Protein AF-A0A1U7W117-F1 (afdb_monomer)

Radius of gyration: 23.11 Å; Cα contacts (8 Å, |Δi|>4): 72; chains: 1; bounding box: 34×40×91 Å

Solvent-accessible surface area (backbone atoms only — not comparable to full-atom values): 7784 Å² total; per-residue (Å²): 136,85,86,49,73,71,79,73,37,90,51,78,85,69,81,79,68,88,88,73,76,86,77,91,56,81,60,41,51,71,71,77,66,52,65,59,52,51,52,53,52,48,60,66,39,52,81,78,37,92,43,44,68,54,52,54,66,48,47,60,77,33,33,28,69,62,36,31,54,52,59,73,72,49,75,58,87,74,43,86,42,45,65,49,46,52,49,52,52,34,55,57,46,50,52,48,50,56,51,52,50,49,55,52,51,55,63,59,65,76,69,68,79,83,80,79,84,76,78,88,83,80,135

Foldseek 3Di:
DDQDPVNVQLQVPDDADPPDDDDDAQAAALDDQLVVSLVVLCVVCVVRDVAFSVSLRCVLVNYDHPLNVVSVPDPSVQDPGNVRVSVVSNCVRVVVVVVVVVVVVVVVVVPDDPDDDDDDDDD

Secondary structure (DSSP, 8-state):
-PPPHHHH-S-TT--PPTTPPPP-PPPB-S-S-HHHHHHHHHHHHHTT--SHHHHHHHGGGGB-HHHHHHHHTS-GGG--SHHHHHHHHHHHHHHHHHHHHHHHHHHHHTT------PPP---

Structure (mmCIF, N/CA/C/O backbone):
data_AF-A0A1U7W117-F1
#
_entry.id   AF-A0A1U7W117-F1
#
loop_
_atom_site.group_PDB
_atom_site.id
_atom_site.type_symbol
_atom_site.label_atom_id
_atom_site.label_alt_id
_atom_site.label_comp_id
_atom_site.label_asym_id
_atom_site.label_entity_id
_atom_site.label_seq_id
_atom_site.pdbx_PDB_ins_code
_atom_site.Cartn_x
_atom_site.Cartn_y
_atom_site.Cartn_z
_atom_site.occupancy
_atom_site.B_iso_or_equiv
_atom_site.auth_seq_id
_atom_site.auth_comp_id
_atom_site.auth_asym_id
_atom_site.auth_atom_id
_atom_site.pdbx_PDB_model_num
ATOM 1 N N . MET A 1 1 ? 7.096 25.780 11.841 1.00 64.25 1 MET A N 1
ATOM 2 C CA . MET A 1 1 ? 5.862 25.024 11.539 1.00 64.25 1 MET A CA 1
ATOM 3 C C . MET A 1 1 ? 5.990 23.685 12.240 1.00 64.25 1 MET A C 1
ATOM 5 O O . MET A 1 1 ? 7.046 23.080 12.118 1.00 64.25 1 MET A O 1
ATOM 9 N N . SER A 1 2 ? 5.007 23.290 13.047 1.00 78.75 2 SER A N 1
ATOM 10 C CA . SER A 1 2 ? 4.997 21.965 13.677 1.00 78.75 2 SER A CA 1
ATOM 11 C C . SER A 1 2 ? 4.261 21.015 12.745 1.00 78.75 2 SER A C 1
ATOM 13 O O . SER A 1 2 ? 3.175 21.362 12.287 1.00 78.75 2 SER A O 1
ATOM 15 N N . VAL A 1 3 ? 4.855 19.866 12.445 1.00 73.31 3 VAL A N 1
ATOM 16 C CA . VAL A 1 3 ? 4.182 18.795 11.708 1.00 73.31 3 VAL A CA 1
ATOM 17 C C . VAL A 1 3 ? 3.405 17.966 12.730 1.00 73.31 3 VAL A C 1
ATOM 19 O O . VAL A 1 3 ? 3.984 17.501 13.713 1.00 73.31 3 VAL A O 1
ATOM 22 N N . SER A 1 4 ? 2.092 17.827 12.556 1.00 81.50 4 SER A N 1
ATOM 23 C CA . SER A 1 4 ? 1.227 17.096 13.484 1.00 81.50 4 SER A CA 1
ATOM 24 C C . SER A 1 4 ? 1.102 15.617 13.115 1.00 81.50 4 SER A C 1
ATOM 26 O O . SER A 1 4 ? 1.350 15.211 11.983 1.00 81.50 4 SER A O 1
ATOM 28 N N . TYR A 1 5 ? 0.641 14.793 14.062 1.00 71.44 5 TYR A N 1
ATOM 29 C CA . TYR A 1 5 ? 0.317 13.385 13.796 1.00 71.44 5 TYR A CA 1
ATOM 30 C C . TYR A 1 5 ? -0.664 13.216 12.622 1.00 71.44 5 TYR A C 1
ATOM 32 O O . TY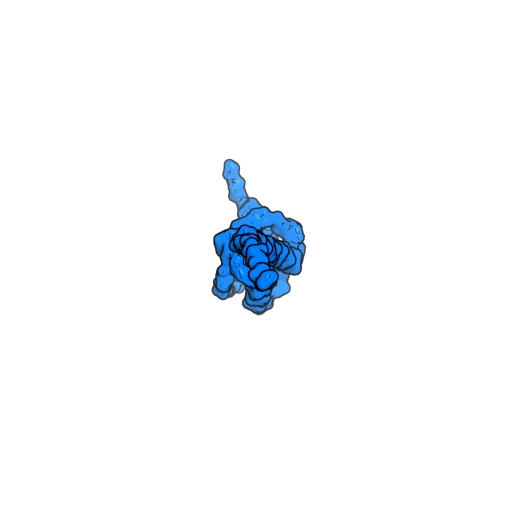R A 1 5 ? -0.529 12.279 11.840 1.00 71.44 5 TYR A O 1
ATOM 40 N N . ARG A 1 6 ? -1.627 14.136 12.472 1.00 71.94 6 ARG A N 1
ATOM 41 C CA . ARG A 1 6 ? -2.606 14.099 11.374 1.00 71.94 6 ARG A CA 1
ATOM 42 C C . ARG A 1 6 ? -1.983 14.432 10.020 1.00 71.94 6 ARG A C 1
ATOM 44 O O . ARG A 1 6 ? -2.502 13.969 9.017 1.00 71.94 6 ARG A O 1
ATOM 51 N N . ASP A 1 7 ? -0.879 15.176 10.008 1.00 76.12 7 ASP A N 1
ATOM 52 C CA . ASP A 1 7 ? -0.152 15.514 8.780 1.00 76.12 7 ASP A CA 1
ATOM 53 C C . ASP A 1 7 ? 0.752 14.358 8.315 1.00 76.12 7 ASP A C 1
ATOM 55 O O . ASP A 1 7 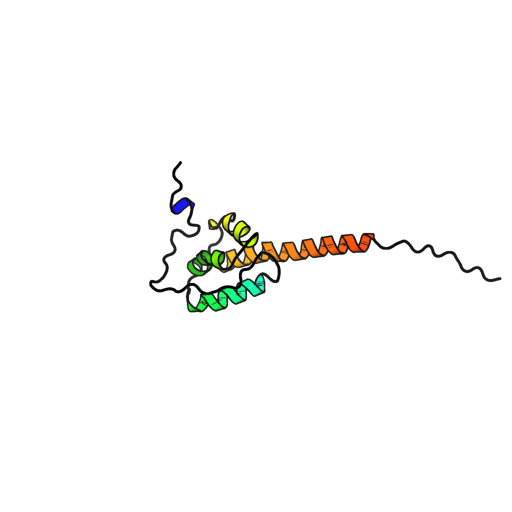? 1.119 14.292 7.147 1.00 76.12 7 ASP A O 1
ATOM 59 N N . LEU A 1 8 ? 1.114 13.443 9.225 1.00 78.38 8 LEU A N 1
ATOM 60 C CA . LEU A 1 8 ? 1.975 12.286 8.945 1.00 78.38 8 LEU A CA 1
ATOM 61 C C . LEU A 1 8 ? 1.195 10.987 8.718 1.00 78.38 8 LEU A C 1
ATOM 63 O O . LEU A 1 8 ? 1.686 10.075 8.054 1.00 78.38 8 LEU A O 1
ATOM 67 N N . CYS A 1 9 ? 0.011 10.855 9.316 1.00 77.94 9 CYS A N 1
ATOM 68 C CA . CYS A 1 9 ? -0.768 9.629 9.251 1.00 77.94 9 CYS A CA 1
ATOM 69 C C . CYS A 1 9 ? -1.729 9.656 8.062 1.00 77.94 9 CYS A C 1
ATOM 71 O O . CYS A 1 9 ? -2.683 10.427 8.053 1.00 77.94 9 CYS A O 1
ATOM 73 N N . LEU A 1 10 ? -1.523 8.746 7.106 1.00 80.75 10 LEU A N 1
ATOM 74 C CA . LEU A 1 10 ? -2.429 8.558 5.967 1.00 80.75 10 LEU A CA 1
ATOM 75 C C . LEU A 1 10 ? -3.815 8.040 6.398 1.00 80.75 10 LEU A C 1
ATOM 77 O O . LEU A 1 10 ? -4.808 8.287 5.724 1.00 80.75 10 LEU A O 1
ATOM 81 N N . PHE A 1 11 ? -3.900 7.358 7.545 1.00 81.69 11 PHE A N 1
ATOM 82 C CA . PHE A 1 11 ? -5.136 6.748 8.045 1.00 81.69 11 PHE A CA 1
ATOM 83 C C . PHE A 1 11 ? -5.340 7.024 9.546 1.00 81.69 11 PHE A C 1
ATOM 85 O O . PHE A 1 11 ? -5.286 6.108 10.368 1.00 81.69 11 PHE A O 1
ATOM 92 N N . PRO A 1 12 ? -5.595 8.285 9.943 1.00 75.06 12 PRO A N 1
ATOM 93 C CA . PRO A 1 12 ? -5.590 8.702 11.349 1.00 75.06 12 PRO A CA 1
ATOM 94 C C . PRO A 1 12 ? -6.759 8.143 12.182 1.00 75.06 12 PRO A C 1
ATOM 96 O O . PRO A 1 12 ? -6.772 8.316 13.399 1.00 75.06 12 PRO A O 1
ATOM 99 N N . GLY A 1 13 ? -7.751 7.506 11.548 1.00 78.38 13 GLY A N 1
ATOM 100 C CA . GLY A 1 13 ? -8.891 6.858 12.213 1.00 78.38 13 GLY A CA 1
ATOM 101 C C . GLY A 1 13 ? -8.695 5.369 12.514 1.00 78.38 13 GLY A C 1
ATOM 102 O O . GLY A 1 13 ? -9.527 4.770 13.194 1.00 78.38 13 GLY A O 1
ATOM 103 N N . VAL A 1 14 ? -7.611 4.760 12.028 1.00 80.00 14 VAL A N 1
ATOM 104 C CA . VAL A 1 14 ? -7.417 3.310 12.095 1.00 80.00 14 VAL A CA 1
ATOM 105 C C . VAL A 1 14 ? -6.789 2.906 13.426 1.00 80.00 14 VAL A C 1
ATOM 107 O O . VAL A 1 14 ? -5.685 3.322 13.768 1.00 80.00 14 VAL A O 1
ATOM 110 N N . GLN A 1 15 ? -7.491 2.054 14.179 1.00 77.25 15 GLN A N 1
ATOM 111 C CA . GLN A 1 15 ? -6.994 1.468 15.425 1.00 77.25 15 GLN A CA 1
ATOM 112 C C . GLN A 1 15 ? -6.595 0.008 15.216 1.00 77.25 15 GLN A C 1
ATOM 114 O O . GLN A 1 15 ? -7.383 -0.804 14.724 1.00 77.25 15 GLN A O 1
ATOM 119 N N . PHE A 1 16 ? -5.374 -0.336 15.624 1.00 70.06 16 PHE A N 1
ATOM 120 C CA . PHE A 1 16 ? -4.858 -1.698 15.524 1.00 70.06 16 PHE A CA 1
ATOM 121 C C . PHE A 1 16 ? -5.199 -2.524 16.773 1.00 70.06 16 PHE A C 1
ATOM 123 O O . PHE A 1 16 ? -5.090 -2.008 17.888 1.00 70.06 16 PHE A O 1
ATOM 130 N N . PRO A 1 17 ? -5.565 -3.812 16.624 1.00 71.38 17 PRO A N 1
ATOM 131 C CA . PRO A 1 17 ? -5.729 -4.710 17.763 1.00 71.38 17 PRO A CA 1
ATOM 132 C C . PRO A 1 17 ? -4.436 -4.843 18.580 1.00 71.38 17 PRO A C 1
ATOM 134 O O . PRO A 1 17 ? -3.339 -4.936 18.024 1.00 71.38 17 PRO A O 1
ATOM 137 N N . ALA A 1 18 ? -4.565 -4.902 19.906 1.00 72.75 18 ALA A N 1
ATOM 138 C CA . ALA A 1 18 ? -3.430 -5.130 20.796 1.00 72.75 18 ALA A CA 1
ATOM 139 C C . ALA A 1 18 ? -2.807 -6.519 20.551 1.00 72.75 18 ALA A C 1
ATOM 141 O O . ALA A 1 18 ? -3.519 -7.514 20.435 1.00 72.75 18 ALA A O 1
ATOM 142 N N . GLY A 1 19 ? -1.473 -6.589 20.483 1.00 68.94 19 GLY A N 1
ATOM 143 C CA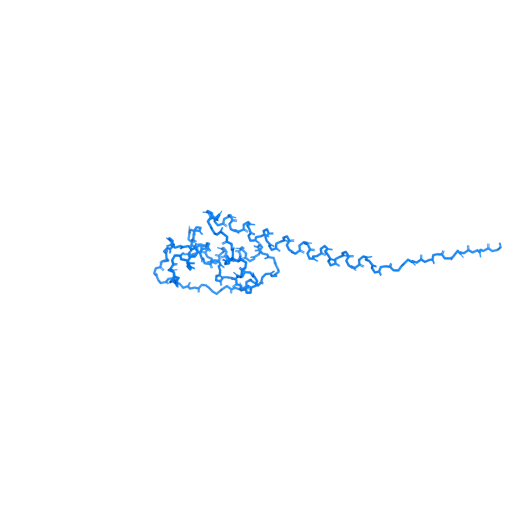 . GLY A 1 19 ? -0.740 -7.845 20.264 1.00 68.94 19 GLY A CA 1
ATOM 144 C C . GLY A 1 19 ? -0.620 -8.289 18.801 1.00 68.94 19 GLY A C 1
ATOM 145 O O . GLY A 1 19 ? -0.103 -9.375 18.540 1.00 68.94 19 GLY A O 1
ATOM 146 N N . PHE A 1 20 ? -1.054 -7.459 17.847 1.00 66.56 20 PHE A N 1
ATOM 147 C CA . PHE A 1 20 ? -0.850 -7.706 16.421 1.00 66.56 20 PHE A CA 1
ATOM 148 C C . PHE A 1 20 ? 0.650 -7.815 16.098 1.00 66.56 20 PHE A C 1
ATOM 150 O O . PHE A 1 20 ? 1.420 -6.898 16.387 1.00 66.56 20 PHE A O 1
ATOM 157 N N . LYS A 1 21 ? 1.066 -8.910 15.452 1.00 67.12 21 LYS A N 1
ATOM 158 C CA . LYS A 1 21 ? 2.430 -9.077 14.930 1.00 67.12 21 LYS A CA 1
ATOM 159 C C . LYS A 1 21 ? 2.474 -8.725 13.452 1.00 67.12 21 LYS A C 1
ATOM 161 O O . LYS A 1 21 ? 1.654 -9.211 12.685 1.00 67.12 21 LYS A O 1
ATOM 166 N N . MET A 1 22 ? 3.443 -7.900 13.071 1.00 64.19 22 MET A N 1
ATOM 167 C CA . MET A 1 22 ? 3.699 -7.557 11.674 1.00 64.19 22 MET A CA 1
ATOM 168 C C . MET A 1 22 ? 4.070 -8.818 10.881 1.00 64.19 22 MET A C 1
ATOM 170 O O . MET A 1 22 ? 4.953 -9.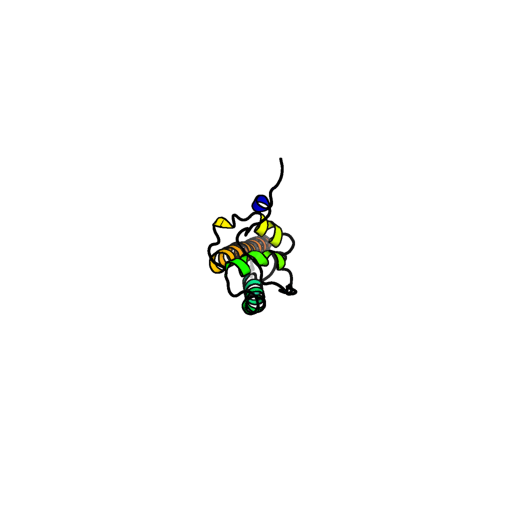576 11.295 1.00 64.19 22 MET A O 1
ATOM 174 N N . SER A 1 23 ? 3.383 -9.045 9.764 1.00 65.69 23 SER A N 1
ATOM 175 C CA . SER A 1 23 ? 3.722 -10.106 8.815 1.00 65.69 23 SER A CA 1
ATOM 176 C C . SER A 1 23 ? 4.983 -9.708 8.044 1.00 65.69 23 SER A C 1
ATOM 178 O O . SER A 1 23 ? 5.185 -8.532 7.749 1.00 65.69 23 SER A O 1
ATOM 180 N N . LYS A 1 24 ? 5.850 -10.670 7.712 1.00 69.56 24 LYS A N 1
ATOM 181 C 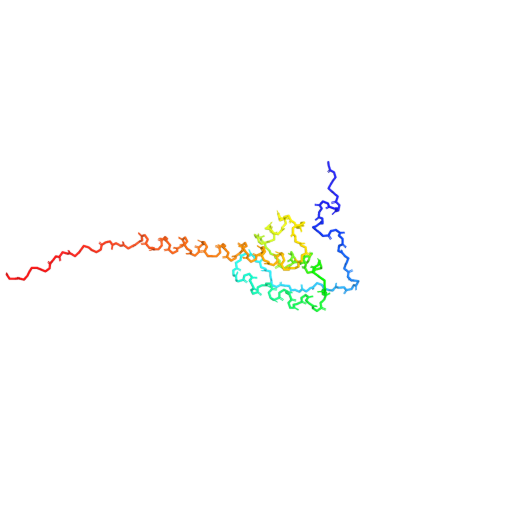CA . LYS A 1 24 ? 6.951 -10.413 6.774 1.00 69.56 24 LYS A CA 1
ATOM 182 C C . LYS A 1 24 ? 6.384 -10.463 5.361 1.00 69.56 24 LYS A C 1
ATOM 184 O O . LYS A 1 24 ? 5.963 -11.528 4.926 1.00 69.56 24 LYS A O 1
ATOM 189 N N . PHE A 1 25 ? 6.373 -9.326 4.678 1.00 70.31 25 PHE A N 1
ATOM 190 C CA . PHE A 1 25 ? 6.020 -9.250 3.265 1.00 70.31 25 PHE A CA 1
ATOM 191 C C . PHE A 1 25 ? 7.279 -9.317 2.409 1.00 70.31 25 PHE A C 1
ATOM 193 O O . PHE A 1 25 ? 8.304 -8.731 2.770 1.00 70.31 25 PHE A O 1
ATOM 200 N N . ASP A 1 26 ? 7.181 -9.966 1.252 1.00 81.62 26 ASP A N 1
ATOM 201 C CA . ASP A 1 26 ? 8.095 -9.658 0.159 1.00 81.62 26 ASP A CA 1
ATOM 202 C C . ASP A 1 26 ? 7.797 -8.229 -0.296 1.00 81.62 26 ASP A C 1
ATOM 204 O O . ASP A 1 26 ? 6.652 -7.879 -0.584 1.00 81.62 26 ASP A O 1
ATOM 208 N N . LEU A 1 27 ? 8.818 -7.374 -0.281 1.00 91.69 27 LEU A N 1
ATOM 209 C CA . LEU A 1 27 ? 8.635 -5.960 -0.577 1.00 91.69 27 LEU A CA 1
ATOM 210 C C . LEU A 1 27 ? 8.514 -5.754 -2.084 1.00 91.69 27 LEU A C 1
ATOM 212 O O . LEU A 1 27 ? 9.434 -6.068 -2.842 1.00 91.69 27 LEU A O 1
ATOM 216 N N . TYR A 1 28 ? 7.411 -5.155 -2.520 1.00 93.56 28 TYR A N 1
ATOM 217 C CA . TYR A 1 28 ? 7.249 -4.762 -3.911 1.00 93.56 28 TYR A CA 1
ATOM 218 C C . TYR A 1 28 ? 7.988 -3.453 -4.174 1.00 93.56 28 TYR A C 1
ATOM 220 O O . TYR A 1 28 ? 7.692 -2.426 -3.566 1.00 93.56 28 TYR A O 1
ATOM 228 N N . GLY A 1 29 ? 8.973 -3.498 -5.070 1.00 93.12 29 GLY A N 1
ATOM 229 C CA . GLY A 1 29 ? 9.806 -2.347 -5.431 1.00 93.12 29 GLY A CA 1
ATOM 230 C C . GLY A 1 29 ? 9.318 -1.548 -6.643 1.00 93.12 29 GLY A C 1
ATOM 231 O O . GLY A 1 29 ? 9.993 -0.603 -7.034 1.00 93.12 29 GLY A O 1
ATOM 232 N N . GLY A 1 30 ? 8.197 -1.937 -7.265 1.00 90.94 30 GLY A N 1
ATOM 233 C CA . GLY A 1 30 ? 7.694 -1.316 -8.501 1.00 90.94 30 GLY A CA 1
ATOM 234 C C . GLY A 1 30 ? 7.924 -2.123 -9.785 1.00 90.94 30 GLY A C 1
ATOM 235 O O . GLY A 1 30 ? 7.667 -1.609 -10.869 1.00 90.94 30 GLY A O 1
ATOM 236 N N . ARG A 1 31 ? 8.424 -3.363 -9.690 1.00 87.44 31 ARG A N 1
ATOM 237 C CA . ARG A 1 31 ? 8.686 -4.258 -10.835 1.00 87.44 31 ARG A CA 1
ATOM 238 C C . ARG A 1 31 ? 8.005 -5.613 -10.643 1.00 87.44 31 ARG A C 1
ATOM 240 O O . ARG A 1 31 ? 7.993 -6.118 -9.521 1.00 87.44 31 ARG A O 1
ATOM 247 N N . GLY A 1 32 ? 7.538 -6.225 -11.733 1.00 87.00 32 GLY A N 1
ATOM 248 C CA . GLY A 1 32 ? 6.831 -7.509 -11.724 1.00 87.00 32 GLY A CA 1
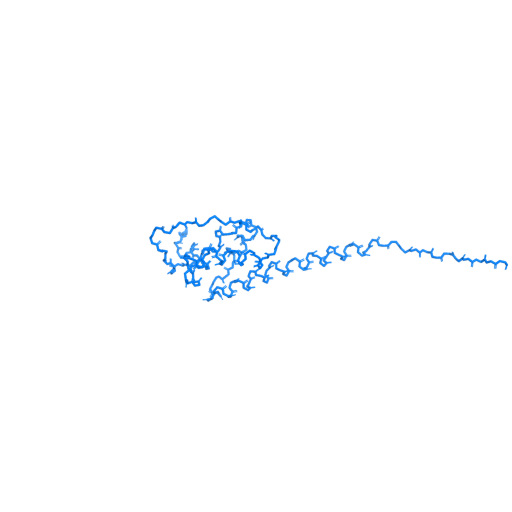ATOM 249 C C . GLY A 1 32 ? 5.322 -7.341 -11.526 1.00 87.00 32 GLY A C 1
ATOM 250 O O . GLY A 1 32 ? 4.845 -6.226 -11.331 1.00 87.00 32 GLY A O 1
ATOM 251 N N . ASP A 1 33 ? 4.577 -8.456 -11.522 1.00 89.00 33 ASP A N 1
ATOM 252 C CA . ASP A 1 33 ? 3.103 -8.457 -11.522 1.00 89.00 33 ASP A CA 1
ATOM 253 C C . ASP A 1 33 ? 2.512 -7.808 -10.245 1.00 89.00 33 ASP A C 1
ATOM 255 O O . ASP A 1 33 ? 2.500 -8.441 -9.177 1.00 89.00 33 ASP A O 1
ATOM 259 N N . PRO A 1 34 ? 1.951 -6.582 -10.328 1.00 92.50 34 PRO A N 1
ATOM 260 C CA . PRO A 1 34 ? 1.350 -5.918 -9.171 1.00 92.50 34 PRO A CA 1
ATOM 261 C C . PRO A 1 34 ? 0.097 -6.650 -8.670 1.00 92.50 34 PRO A C 1
ATOM 263 O O . PRO A 1 34 ? -0.226 -6.602 -7.482 1.00 92.50 34 PRO A O 1
ATOM 266 N N . GLY A 1 35 ? -0.605 -7.373 -9.546 1.00 91.38 35 GLY A N 1
ATOM 267 C CA . GLY A 1 35 ? -1.750 -8.194 -9.177 1.00 91.38 35 GLY A CA 1
ATOM 268 C C . GLY A 1 35 ? -1.345 -9.403 -8.335 1.00 91.38 35 GLY A C 1
ATOM 269 O O . GLY A 1 35 ? -2.055 -9.750 -7.390 1.00 91.38 35 GLY A O 1
ATOM 270 N N . ALA A 1 36 ? -0.209 -10.040 -8.635 1.00 90.25 36 ALA A N 1
ATOM 271 C CA . ALA A 1 36 ? 0.333 -11.122 -7.811 1.00 90.25 36 ALA A CA 1
ATOM 272 C C . ALA A 1 36 ? 0.703 -10.629 -6.410 1.00 90.25 36 ALA A C 1
ATOM 274 O O . ALA A 1 36 ? 0.317 -11.271 -5.430 1.00 90.25 36 ALA A O 1
ATOM 275 N N . HIS A 1 37 ? 1.353 -9.464 -6.317 1.00 93.31 37 HIS A N 1
ATOM 276 C CA . HIS A 1 37 ? 1.678 -8.835 -5.033 1.00 93.31 37 HIS A CA 1
ATOM 277 C C . HIS A 1 37 ? 0.425 -8.563 -4.194 1.00 93.31 37 HIS A C 1
ATOM 279 O O . HIS A 1 37 ? 0.344 -8.993 -3.045 1.00 93.31 37 HIS A O 1
ATOM 285 N N . LEU A 1 38 ? -0.602 -7.939 -4.785 1.00 92.94 38 LEU A N 1
ATOM 286 C CA . LEU A 1 38 ? -1.871 -7.672 -4.097 1.00 92.94 38 LEU A CA 1
ATOM 287 C C . LEU A 1 38 ? -2.553 -8.946 -3.590 1.00 92.94 38 LEU A C 1
ATOM 289 O O . LEU A 1 38 ? -3.071 -8.956 -2.474 1.00 92.94 38 LEU A O 1
ATOM 293 N N . ARG A 1 39 ? -2.564 -10.024 -4.387 1.00 90.06 39 ARG A N 1
ATOM 294 C CA . ARG A 1 39 ? -3.148 -11.311 -3.970 1.00 90.06 39 ARG A CA 1
ATOM 295 C C . ARG A 1 39 ? -2.394 -11.908 -2.782 1.00 90.06 39 ARG A C 1
ATOM 297 O O . ARG A 1 39 ? -3.042 -12.362 -1.841 1.00 90.06 39 ARG A O 1
ATOM 304 N N . GLY A 1 40 ? -1.060 -11.883 -2.817 1.00 89.19 40 GLY A N 1
ATOM 305 C CA . GLY A 1 40 ? -0.216 -12.353 -1.715 1.00 89.19 40 GLY A CA 1
ATOM 306 C C . GLY A 1 40 ? -0.450 -11.545 -0.440 1.00 89.19 40 GLY A C 1
ATOM 307 O O . GLY A 1 40 ? -0.786 -12.110 0.599 1.00 89.19 40 GLY A O 1
ATOM 308 N N . TYR A 1 41 ? -0.393 -10.217 -0.548 1.00 91.12 41 TYR A N 1
ATOM 309 C CA . TYR A 1 41 ? -0.673 -9.305 0.558 1.00 91.12 41 TYR A CA 1
ATOM 310 C C . TYR A 1 41 ? -2.058 -9.542 1.175 1.00 91.12 41 TYR A C 1
ATOM 312 O O . TYR A 1 41 ? -2.188 -9.686 2.391 1.00 91.12 41 TYR A O 1
ATOM 320 N N . PHE A 1 42 ? -3.098 -9.617 0.338 1.00 87.88 42 PHE A N 1
ATOM 321 C CA . PHE A 1 42 ? -4.469 -9.814 0.799 1.00 87.88 42 PHE A CA 1
ATOM 322 C C . PHE A 1 42 ? -4.649 -11.159 1.507 1.00 87.88 42 PHE A C 1
ATOM 324 O O . PHE A 1 42 ? -5.360 -11.222 2.505 1.00 87.88 42 PHE A O 1
ATOM 331 N N . TYR A 1 43 ? -4.010 -12.231 1.029 1.00 84.69 43 TYR A N 1
ATOM 332 C CA . TYR A 1 43 ? -4.086 -13.543 1.674 1.00 84.69 43 TYR A CA 1
ATOM 333 C C . TYR A 1 43 ? -3.476 -13.525 3.080 1.00 84.69 43 TYR A C 1
ATOM 335 O O . TYR A 1 43 ? -4.130 -13.949 4.035 1.00 84.69 43 TYR A O 1
ATOM 343 N N . GLU A 1 44 ? -2.273 -12.963 3.214 1.00 83.06 44 GLU A N 1
ATOM 344 C CA . GLU A 1 44 ? -1.594 -12.819 4.505 1.00 83.06 44 GLU A CA 1
ATOM 345 C C . GLU A 1 44 ? -2.426 -11.970 5.472 1.00 83.06 44 GLU A C 1
ATOM 347 O O . GLU A 1 44 ? -2.687 -12.360 6.614 1.00 83.06 44 GLU A O 1
ATOM 352 N N . MET A 1 45 ? -2.926 -10.829 4.996 1.00 83.31 45 MET A N 1
ATOM 353 C CA . MET A 1 45 ? -3.602 -9.857 5.846 1.00 83.31 45 MET A CA 1
ATOM 354 C C . MET A 1 45 ? -5.067 -10.169 6.119 1.00 83.31 45 MET A C 1
ATOM 356 O O . MET A 1 45 ? -5.565 -9.762 7.163 1.00 83.31 45 MET A O 1
ATOM 360 N N . ARG A 1 46 ? -5.761 -10.946 5.279 1.00 73.12 46 ARG A N 1
ATOM 361 C CA . ARG A 1 46 ? -7.154 -11.364 5.527 1.00 73.12 46 ARG A CA 1
ATOM 362 C C . ARG A 1 46 ? -7.318 -12.062 6.875 1.00 73.12 46 ARG A C 1
ATOM 364 O O . ARG A 1 46 ? -8.357 -11.919 7.515 1.00 73.12 46 ARG A O 1
ATOM 371 N N . SER A 1 47 ? -6.311 -12.824 7.295 1.00 69.19 47 SER A N 1
ATOM 372 C CA . SER A 1 47 ? -6.332 -13.544 8.571 1.00 69.19 47 SER A CA 1
ATOM 373 C C . SER A 1 47 ? -6.217 -12.616 9.789 1.00 69.19 47 SER A C 1
ATOM 375 O O . SER A 1 47 ? -6.662 -12.975 10.878 1.00 69.19 47 SER A O 1
ATOM 377 N N . VAL A 1 48 ? -5.665 -11.413 9.599 1.00 68.56 48 VAL A N 1
ATOM 378 C CA . VAL A 1 48 ? -5.298 -10.491 10.682 1.00 68.56 48 VAL A CA 1
ATOM 379 C C . VAL A 1 48 ? -6.093 -9.177 10.660 1.00 68.56 48 VAL A C 1
ATOM 381 O O . VAL A 1 48 ? -6.252 -8.518 11.688 1.00 68.56 48 VAL A O 1
ATOM 384 N N . CYS A 1 49 ? -6.627 -8.801 9.500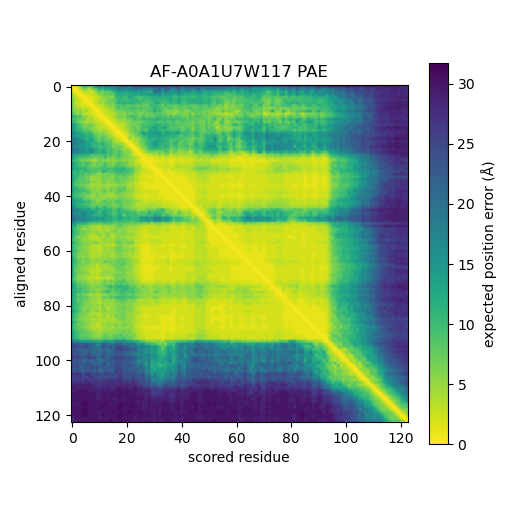 1.00 69.06 49 CYS A N 1
ATOM 385 C CA . CYS A 1 49 ? -7.276 -7.530 9.206 1.00 69.06 49 CYS A CA 1
ATOM 386 C C . CYS A 1 49 ? -8.564 -7.798 8.416 1.00 69.06 49 CYS A C 1
ATOM 388 O O . CYS A 1 49 ? -8.545 -7.946 7.200 1.00 69.06 49 CYS A O 1
ATOM 390 N N . GLY A 1 50 ? -9.706 -7.843 9.104 1.00 71.25 50 GLY A N 1
ATOM 391 C CA . GLY A 1 50 ? -11.017 -8.032 8.465 1.00 71.25 50 GLY A CA 1
ATOM 392 C C . GLY A 1 50 ? -11.670 -6.747 7.940 1.00 71.25 50 GLY A C 1
ATOM 393 O O . GLY A 1 50 ? -12.860 -6.764 7.644 1.00 71.25 50 GLY A O 1
ATOM 394 N N . LYS A 1 51 ? -10.945 -5.621 7.905 1.00 85.50 51 LYS A N 1
ATOM 395 C CA . LYS A 1 51 ? -11.475 -4.304 7.519 1.00 85.50 51 LYS A CA 1
ATOM 396 C C . LYS A 1 51 ? -10.593 -3.670 6.454 1.00 85.50 51 LYS A C 1
ATOM 398 O O . LYS A 1 51 ? -9.375 -3.626 6.631 1.00 85.50 51 LYS A O 1
ATOM 403 N N . ASP A 1 52 ? -11.218 -3.107 5.428 1.00 89.12 52 ASP A N 1
ATOM 404 C CA . ASP A 1 52 ? -10.541 -2.427 4.321 1.00 89.12 52 ASP A CA 1
ATOM 405 C C . ASP A 1 52 ? -9.588 -1.336 4.802 1.00 89.12 52 ASP A C 1
ATOM 407 O O . ASP A 1 52 ? -8.439 -1.306 4.387 1.00 89.12 52 ASP A O 1
ATOM 411 N N . GLU A 1 53 ? -10.000 -0.503 5.757 1.00 88.00 53 GLU A N 1
ATOM 412 C CA . GLU A 1 53 ? -9.150 0.565 6.298 1.00 88.00 53 GLU A CA 1
ATOM 413 C C . GLU A 1 53 ? -7.836 0.038 6.902 1.00 88.00 53 GLU A C 1
ATOM 415 O O . GLU A 1 53 ? -6.789 0.667 6.764 1.00 88.00 53 GLU A O 1
ATOM 420 N N . LEU A 1 54 ? -7.866 -1.140 7.539 1.00 86.56 54 LEU A N 1
ATOM 421 C CA . LEU A 1 54 ? -6.671 -1.777 8.102 1.00 86.56 54 LEU A CA 1
ATOM 422 C C . LEU A 1 54 ? -5.768 -2.352 7.010 1.00 86.56 54 LEU A C 1
ATOM 424 O O . LEU A 1 54 ? -4.548 -2.232 7.118 1.00 86.56 54 LEU A O 1
ATOM 428 N N . LEU A 1 55 ? -6.358 -2.965 5.979 1.00 89.00 55 LEU A N 1
ATOM 429 C CA . LEU A 1 55 ? -5.621 -3.432 4.801 1.00 89.00 55 LEU A CA 1
ATOM 430 C C . LEU A 1 55 ? -4.943 -2.253 4.108 1.00 89.00 55 LEU A C 1
ATOM 432 O O . LEU A 1 55 ? -3.767 -2.320 3.764 1.00 89.00 55 LEU A O 1
ATOM 436 N N . MET A 1 56 ? -5.662 -1.142 3.965 1.00 91.62 56 MET A N 1
ATOM 437 C CA . MET A 1 56 ? -5.125 0.029 3.300 1.00 91.62 56 MET A CA 1
ATOM 438 C C . MET A 1 56 ? -4.009 0.698 4.096 1.00 91.62 56 MET A C 1
ATOM 440 O O . MET A 1 56 ? -2.948 0.984 3.544 1.00 91.62 56 MET A O 1
ATOM 444 N N . ALA A 1 57 ? -4.200 0.868 5.405 1.00 88.56 57 ALA A N 1
ATOM 445 C CA . ALA A 1 57 ? -3.218 1.507 6.275 1.00 88.56 57 ALA A CA 1
ATOM 446 C C . ALA A 1 57 ? -1.877 0.773 6.351 1.00 88.56 57 ALA A C 1
ATOM 448 O O . ALA A 1 57 ? -0.848 1.396 6.597 1.00 88.56 57 ALA A O 1
ATOM 449 N N . ARG A 1 58 ? -1.887 -0.543 6.147 1.00 86.75 58 ARG A N 1
ATOM 450 C CA . ARG A 1 58 ? -0.708 -1.404 6.269 1.00 86.75 58 ARG A CA 1
ATOM 451 C C . ARG A 1 58 ? -0.055 -1.712 4.933 1.00 86.75 58 ARG A C 1
ATOM 453 O O . ARG A 1 58 ? 1.001 -2.333 4.918 1.00 86.75 58 ARG A O 1
ATOM 460 N N . PHE A 1 59 ? -0.671 -1.341 3.814 1.00 91.56 59 PHE A N 1
ATOM 461 C CA . PHE A 1 59 ? -0.160 -1.731 2.506 1.00 91.56 59 PHE A CA 1
ATOM 462 C C . PHE A 1 59 ? 1.241 -1.169 2.244 1.00 91.56 59 PHE A C 1
ATOM 464 O O . PHE A 1 59 ? 2.071 -1.873 1.673 1.00 91.56 59 PHE A O 1
ATOM 471 N N . SER A 1 60 ? 1.549 0.028 2.757 1.00 91.50 60 SER A N 1
ATOM 472 C CA . SER A 1 60 ? 2.885 0.638 2.690 1.00 91.50 60 SER A CA 1
ATOM 473 C C . SER A 1 60 ? 3.995 -0.235 3.287 1.00 91.50 60 SER A C 1
ATOM 475 O O . SER A 1 60 ? 5.121 -0.183 2.804 1.00 91.50 60 SER A O 1
ATOM 477 N N . GLU A 1 61 ? 3.692 -1.083 4.276 1.00 90.25 61 GLU A N 1
ATOM 478 C CA . GLU A 1 61 ? 4.653 -2.019 4.881 1.00 90.25 61 GLU A CA 1
ATOM 479 C C . GLU A 1 61 ? 5.079 -3.133 3.914 1.00 90.25 61 GLU A C 1
ATOM 481 O O . GLU A 1 61 ? 6.101 -3.780 4.126 1.00 90.25 61 GLU A O 1
ATOM 486 N N . SER A 1 62 ? 4.303 -3.359 2.851 1.00 92.69 62 SER A N 1
ATOM 487 C CA . SER A 1 62 ? 4.603 -4.328 1.793 1.00 92.69 62 SER A CA 1
ATOM 488 C C . SER A 1 62 ? 5.334 -3.718 0.593 1.00 92.69 62 SER A C 1
ATOM 490 O O . SER A 1 62 ? 5.573 -4.409 -0.396 1.00 92.69 62 SER A O 1
ATOM 492 N N . LEU A 1 63 ? 5.668 -2.425 0.647 1.00 94.69 63 LEU A N 1
ATOM 493 C CA . LEU A 1 63 ? 6.255 -1.681 -0.464 1.00 94.69 63 LEU A CA 1
ATOM 494 C C . LEU A 1 63 ? 7.679 -1.224 -0.141 1.00 94.69 63 LEU A C 1
ATOM 496 O O . LEU A 1 63 ? 8.065 -1.038 1.012 1.00 94.69 63 LEU A O 1
ATOM 500 N N . SER A 1 64 ? 8.465 -0.999 -1.187 1.00 94.81 64 SER A N 1
ATOM 501 C CA . SER A 1 64 ? 9.799 -0.408 -1.094 1.00 94.81 64 SER A CA 1
ATOM 502 C C . SER A 1 64 ? 10.091 0.480 -2.301 1.00 94.81 64 SER A C 1
ATOM 504 O O . SER A 1 64 ? 9.389 0.420 -3.311 1.00 94.81 64 SER A O 1
ATOM 506 N N . GLY A 1 65 ? 11.125 1.319 -2.190 1.00 94.94 65 GLY A N 1
ATOM 507 C CA . GLY A 1 65 ? 11.603 2.152 -3.296 1.00 94.94 65 GLY A CA 1
ATOM 508 C C . GLY A 1 65 ? 10.498 3.001 -3.930 1.00 94.94 65 GLY A C 1
ATOM 509 O O . GLY A 1 65 ? 9.712 3.637 -3.227 1.00 94.94 65 GLY A O 1
ATOM 510 N N . GLU A 1 66 ? 10.426 2.959 -5.261 1.00 93.50 66 GLU A N 1
ATOM 511 C CA . GLU A 1 66 ? 9.475 3.733 -6.070 1.00 93.50 66 GLU A CA 1
ATOM 512 C C . GLU A 1 66 ? 8.010 3.423 -5.724 1.00 93.50 66 GLU A C 1
ATOM 514 O O . GLU A 1 66 ? 7.157 4.304 -5.802 1.00 93.50 66 GLU A O 1
ATOM 519 N N . ALA A 1 67 ? 7.700 2.190 -5.305 1.00 94.94 67 ALA A N 1
ATOM 520 C CA . ALA A 1 67 ? 6.345 1.815 -4.900 1.00 94.94 67 ALA A CA 1
ATOM 521 C C . ALA A 1 67 ? 5.910 2.466 -3.591 1.00 94.94 67 ALA A C 1
ATOM 523 O O . ALA A 1 67 ? 4.772 2.926 -3.472 1.00 94.94 67 ALA A O 1
ATOM 524 N N . LEU A 1 68 ? 6.821 2.547 -2.621 1.00 94.88 68 LEU A N 1
ATOM 525 C CA . LEU A 1 68 ? 6.543 3.234 -1.366 1.00 94.88 68 LEU A CA 1
ATOM 526 C C . LEU A 1 68 ? 6.408 4.745 -1.587 1.00 94.88 68 LEU A C 1
ATOM 528 O O . LEU A 1 68 ? 5.491 5.358 -1.047 1.00 94.88 68 LEU A O 1
ATOM 532 N N . GLU A 1 69 ? 7.277 5.331 -2.412 1.00 94.00 69 GLU A N 1
ATOM 533 C CA . GLU A 1 69 ? 7.204 6.751 -2.767 1.00 94.00 69 GLU A CA 1
ATOM 534 C C . GLU A 1 69 ? 5.899 7.092 -3.492 1.00 94.00 69 GLU A C 1
ATOM 536 O O . GLU A 1 69 ? 5.245 8.084 -3.169 1.00 94.00 69 GLU A O 1
ATOM 541 N N . TRP A 1 70 ? 5.471 6.254 -4.436 1.00 93.62 70 TRP A N 1
ATOM 542 C CA . TRP A 1 70 ? 4.176 6.413 -5.087 1.00 93.62 70 TRP A CA 1
ATOM 543 C C . TRP A 1 70 ? 3.032 6.430 -4.069 1.00 93.62 70 TRP A C 1
ATOM 545 O O . TRP A 1 70 ? 2.162 7.299 -4.135 1.00 93.62 70 TRP A O 1
ATOM 555 N N . PHE A 1 71 ? 3.046 5.503 -3.109 1.00 93.69 71 PHE A N 1
ATOM 556 C CA . PHE A 1 71 ? 1.985 5.375 -2.114 1.00 93.69 71 PHE A CA 1
ATOM 557 C C . PHE A 1 71 ? 1.885 6.608 -1.207 1.00 93.69 71 PHE A C 1
ATOM 559 O O . PHE A 1 71 ? 0.783 7.076 -0.932 1.00 93.69 71 PHE A O 1
ATOM 566 N N . THR A 1 72 ? 3.014 7.172 -0.767 1.00 90.50 72 THR A N 1
ATOM 567 C CA . THR A 1 72 ? 3.024 8.339 0.134 1.00 90.50 72 THR A CA 1
ATOM 568 C C . THR A 1 72 ? 2.604 9.641 -0.546 1.00 90.50 72 THR A C 1
ATOM 570 O O . THR A 1 72 ? 2.106 10.537 0.130 1.00 90.50 72 THR A O 1
ATOM 573 N N . HIS A 1 73 ? 2.761 9.750 -1.867 1.00 89.81 73 HIS A N 1
ATOM 574 C CA . HIS A 1 73 ? 2.320 10.913 -2.645 1.00 89.81 73 HIS A CA 1
ATOM 575 C C . HIS A 1 73 ? 0.865 10.819 -3.122 1.00 89.81 73 HIS A C 1
ATOM 577 O O . HIS A 1 73 ? 0.356 11.759 -3.743 1.00 89.81 73 HIS A O 1
ATOM 583 N N . ARG A 1 74 ? 0.180 9.694 -2.884 1.00 88.00 74 ARG A N 1
ATOM 584 C CA . ARG A 1 74 ? -1.220 9.532 -3.279 1.00 88.00 74 ARG A CA 1
ATOM 585 C C . ARG A 1 74 ? -2.164 10.232 -2.313 1.00 88.00 74 ARG A C 1
ATOM 587 O O . ARG A 1 74 ? -1.986 10.240 -1.100 1.00 88.00 74 ARG A O 1
ATOM 594 N N . ASP A 1 75 ? -3.224 10.784 -2.893 1.00 85.81 75 ASP A N 1
ATOM 595 C CA . ASP A 1 75 ? -4.353 11.317 -2.145 1.00 85.81 75 ASP A CA 1
ATOM 596 C C . ASP A 1 75 ? -5.235 10.159 -1.661 1.00 85.81 75 ASP A C 1
ATOM 598 O O . ASP A 1 75 ? -6.162 9.721 -2.348 1.00 85.81 75 ASP A O 1
ATOM 602 N N . VAL A 1 76 ? -4.910 9.653 -0.472 1.00 84.81 76 VAL A N 1
ATOM 603 C CA . VAL A 1 76 ? -5.583 8.510 0.161 1.00 84.81 76 VAL A CA 1
ATOM 604 C C . VAL A 1 76 ? -7.056 8.771 0.483 1.00 84.81 76 VAL A C 1
ATOM 606 O O . VAL A 1 76 ? -7.799 7.822 0.714 1.00 84.81 76 VAL A O 1
ATOM 609 N N . SER A 1 77 ? -7.518 10.029 0.448 1.00 85.25 77 SER A N 1
ATOM 610 C CA . SER A 1 77 ? -8.933 10.364 0.668 1.00 85.25 77 SER A CA 1
ATOM 611 C C . SER A 1 77 ? -9.866 9.789 -0.404 1.00 85.25 77 SER A C 1
ATOM 613 O O . SER A 1 77 ? -11.064 9.642 -0.162 1.00 85.25 77 SER A O 1
ATOM 615 N N . LYS A 1 78 ? -9.313 9.425 -1.569 1.00 88.00 78 LYS A N 1
ATOM 616 C CA . LYS A 1 78 ? -10.029 8.792 -2.687 1.00 88.00 78 LYS A CA 1
ATOM 617 C C . LYS A 1 78 ? -10.210 7.286 -2.520 1.00 88.00 78 LYS A C 1
ATOM 619 O O . LYS A 1 78 ? -10.954 6.681 -3.286 1.00 88.00 78 LYS A O 1
ATOM 624 N N . TRP A 1 79 ? -9.521 6.673 -1.561 1.00 93.06 79 TRP A N 1
ATOM 625 C CA . TRP A 1 79 ? -9.591 5.238 -1.316 1.00 93.06 79 TRP A CA 1
ATOM 626 C C . TRP A 1 79 ? -10.583 4.959 -0.187 1.00 93.06 79 TRP A C 1
ATOM 628 O O . TRP A 1 79 ? -10.248 5.040 0.994 1.00 93.06 79 TRP A O 1
ATOM 638 N N . HIS A 1 80 ? -11.831 4.658 -0.552 1.00 91.00 80 HIS A N 1
ATOM 639 C CA . HIS A 1 80 ? -12.892 4.343 0.409 1.00 91.00 80 HIS A CA 1
ATOM 640 C C . HIS A 1 80 ? -12.919 2.857 0.772 1.00 91.00 80 HIS A C 1
ATOM 642 O O . HIS A 1 80 ? -13.353 2.484 1.861 1.00 91.00 80 HIS A O 1
ATOM 648 N N . THR A 1 81 ? -12.441 2.014 -0.137 1.00 92.44 81 THR A N 1
ATOM 649 C CA . THR A 1 81 ? -12.367 0.562 0.002 1.00 92.44 81 THR A CA 1
ATOM 650 C C . THR A 1 81 ? -10.986 0.056 -0.398 1.00 92.44 81 THR A C 1
ATOM 652 O O . THR A 1 81 ? -10.251 0.709 -1.145 1.00 92.44 81 THR A O 1
ATOM 655 N N . TRP A 1 82 ? -10.649 -1.159 0.035 1.00 92.25 82 TRP A N 1
ATOM 656 C CA . TRP A 1 82 ? -9.445 -1.854 -0.430 1.00 92.25 82 TRP A CA 1
ATOM 657 C C . TRP A 1 82 ? -9.432 -1.974 -1.961 1.00 92.25 82 TRP A C 1
ATOM 659 O O . TRP A 1 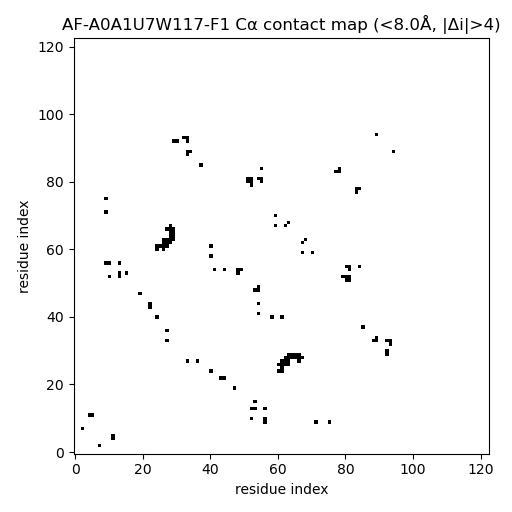82 ? -8.378 -1.854 -2.583 1.00 92.25 82 TRP A O 1
ATOM 669 N N . GLY A 1 83 ? -10.609 -2.163 -2.569 1.00 92.75 83 GLY A N 1
ATOM 670 C CA . GLY A 1 83 ? -10.773 -2.244 -4.018 1.00 92.75 83 GLY A CA 1
ATOM 671 C C . GLY A 1 83 ? -10.320 -0.981 -4.751 1.00 92.75 83 GLY A C 1
ATOM 672 O O . GLY A 1 83 ? -9.633 -1.099 -5.765 1.00 92.75 83 GLY A O 1
ATOM 673 N N . ASP A 1 84 ? -10.632 0.204 -4.220 1.00 94.69 84 ASP A N 1
ATOM 674 C CA . ASP A 1 84 ? -10.252 1.486 -4.832 1.00 94.69 84 ASP A CA 1
ATOM 675 C C . ASP A 1 84 ? -8.727 1.633 -4.896 1.00 94.69 84 ASP A C 1
ATOM 677 O O . ASP A 1 84 ? -8.156 1.904 -5.956 1.00 94.69 84 ASP A O 1
ATOM 681 N N . MET A 1 85 ? -8.049 1.375 -3.773 1.00 95.12 85 MET A N 1
ATOM 682 C CA . MET A 1 85 ? -6.591 1.453 -3.707 1.00 95.12 85 MET A CA 1
ATOM 683 C C . MET A 1 85 ? -5.913 0.370 -4.550 1.00 95.12 85 MET A C 1
ATOM 685 O O . MET A 1 85 ? -4.973 0.663 -5.290 1.00 95.12 85 MET A O 1
ATOM 689 N N . ALA A 1 86 ? -6.401 -0.873 -4.482 1.00 94.19 86 ALA A N 1
ATOM 690 C CA . ALA A 1 86 ? -5.877 -1.977 -5.278 1.00 94.19 86 ALA A CA 1
ATOM 691 C C . ALA A 1 86 ? -5.972 -1.673 -6.780 1.00 94.19 86 ALA A C 1
ATOM 693 O O . ALA A 1 86 ? -5.031 -1.9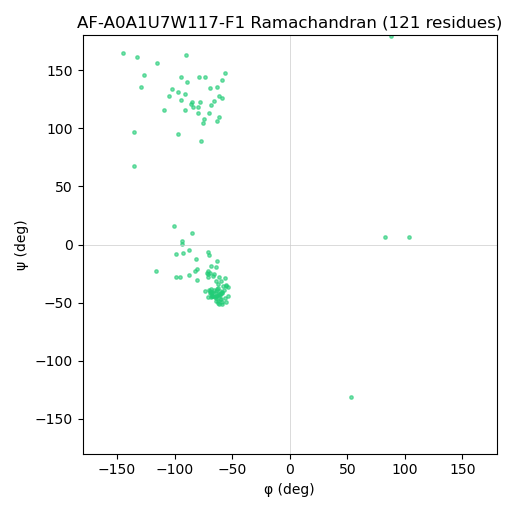35 -7.531 1.00 94.19 86 ALA A O 1
ATOM 694 N N . GLN A 1 87 ? -7.079 -1.074 -7.225 1.00 93.19 87 GLN A N 1
ATOM 695 C CA . GLN A 1 87 ? -7.262 -0.697 -8.620 1.00 93.19 87 GLN A CA 1
ATOM 696 C C . GLN A 1 87 ? -6.305 0.422 -9.049 1.00 93.19 87 GLN A C 1
ATOM 698 O O . GLN A 1 87 ? -5.738 0.347 -10.139 1.00 93.19 87 GLN A O 1
ATOM 703 N N . ASP A 1 88 ? -6.097 1.437 -8.211 1.00 94.06 88 ASP A N 1
ATOM 704 C CA . ASP A 1 88 ? -5.130 2.506 -8.476 1.00 94.06 88 ASP A CA 1
ATOM 705 C C . ASP A 1 88 ? -3.690 1.992 -8.523 1.00 94.06 88 ASP A C 1
ATOM 707 O O . ASP A 1 88 ? -2.913 2.405 -9.388 1.00 94.06 88 ASP A O 1
ATOM 711 N N . PHE A 1 89 ? -3.341 1.067 -7.630 1.00 94.19 89 PHE A N 1
ATOM 712 C CA . PHE A 1 89 ? -2.031 0.427 -7.605 1.00 94.19 89 PHE A CA 1
ATOM 713 C C . PHE A 1 89 ? -1.778 -0.371 -8.885 1.00 94.19 89 PHE A C 1
ATOM 715 O O . PHE A 1 89 ? -0.769 -0.161 -9.560 1.00 94.19 89 PHE A O 1
ATOM 722 N N . VAL A 1 90 ? -2.725 -1.230 -9.273 1.00 92.56 90 VAL A N 1
ATOM 723 C CA . VAL A 1 90 ? -2.631 -2.003 -10.516 1.00 92.56 90 VAL A CA 1
ATOM 724 C C . VAL A 1 90 ? -2.551 -1.078 -11.720 1.00 92.56 90 VAL A C 1
ATOM 726 O O . VAL A 1 90 ? -1.660 -1.253 -12.541 1.00 92.56 90 VAL A O 1
ATOM 729 N N . ARG A 1 91 ? -3.410 -0.056 -11.811 1.00 90.56 91 ARG A N 1
ATOM 730 C CA . ARG A 1 91 ? -3.351 0.914 -12.913 1.00 90.56 91 ARG A CA 1
ATOM 731 C C . ARG A 1 91 ? -2.000 1.603 -13.006 1.00 90.56 91 ARG A C 1
ATOM 733 O O . ARG A 1 91 ? -1.523 1.806 -14.112 1.00 90.56 91 ARG A O 1
ATOM 740 N N . ASN A 1 92 ? -1.381 1.949 -11.883 1.00 90.56 92 ASN A N 1
ATOM 741 C CA . ASN A 1 92 ? -0.073 2.585 -11.903 1.00 90.56 92 ASN A CA 1
ATOM 742 C C . ASN A 1 92 ? 1.021 1.638 -12.417 1.00 90.56 92 ASN A C 1
ATOM 744 O O . ASN A 1 92 ? 1.833 2.046 -13.235 1.00 90.56 92 ASN A O 1
ATOM 748 N N . TYR A 1 93 ? 1.043 0.384 -11.960 1.00 88.50 93 TYR A N 1
ATOM 749 C CA . TYR A 1 93 ? 2.163 -0.525 -12.228 1.00 88.50 93 TYR A CA 1
ATOM 750 C C . TYR A 1 93 ? 1.969 -1.459 -13.433 1.00 88.50 93 TYR A C 1
ATOM 752 O O . TYR A 1 93 ? 2.957 -1.772 -14.086 1.00 88.50 93 TYR A O 1
ATOM 760 N N . GLN A 1 94 ? 0.740 -1.832 -13.813 1.00 79.19 94 GLN A N 1
ATOM 761 C CA . GLN A 1 94 ? 0.481 -2.541 -15.081 1.00 79.19 94 GLN A CA 1
ATOM 762 C C . GLN A 1 94 ? 0.661 -1.621 -16.286 1.00 79.19 94 GLN A C 1
ATOM 764 O O . GLN A 1 94 ? 1.337 -1.983 -17.241 1.00 79.19 94 GLN A O 1
ATOM 769 N N . TYR A 1 95 ? 0.118 -0.402 -16.222 1.00 61.50 95 TYR A N 1
ATOM 770 C CA . TYR A 1 95 ? 0.219 0.546 -17.334 1.00 61.50 95 TYR A CA 1
ATOM 771 C C . TYR A 1 95 ? 1.673 0.962 -17.610 1.00 61.50 95 TYR A C 1
ATOM 773 O O . TYR A 1 95 ? 2.051 1.198 -18.756 1.00 61.50 95 TYR A O 1
ATOM 781 N N . ASN A 1 96 ? 2.514 1.002 -16.571 1.00 55.28 96 ASN A N 1
ATOM 782 C CA . ASN A 1 96 ? 3.941 1.268 -16.724 1.00 55.28 96 ASN A CA 1
ATOM 783 C C . ASN A 1 96 ? 4.688 0.106 -17.396 1.00 55.28 96 ASN A C 1
ATOM 785 O O . ASN A 1 96 ? 5.559 0.371 -18.221 1.00 55.28 96 ASN A O 1
ATOM 789 N N . GLU A 1 97 ? 4.366 -1.157 -17.094 1.00 55.88 97 GLU A N 1
ATOM 790 C CA . GLU A 1 97 ? 4.980 -2.298 -17.791 1.00 55.88 97 GLU A CA 1
ATOM 791 C C . GLU A 1 97 ? 4.586 -2.325 -19.271 1.00 55.88 97 GLU A C 1
ATOM 793 O O . GLU A 1 97 ? 5.475 -2.428 -20.115 1.00 55.88 97 GLU A O 1
ATOM 798 N N . ASP A 1 98 ? 3.307 -2.121 -19.599 1.00 55.41 98 ASP A N 1
ATOM 799 C CA . ASP A 1 98 ? 2.829 -2.105 -20.987 1.00 55.41 98 ASP A CA 1
ATOM 800 C C . ASP A 1 98 ? 3.490 -0.987 -21.815 1.00 55.41 98 ASP A C 1
ATOM 802 O O . ASP A 1 98 ? 3.941 -1.229 -22.934 1.00 55.41 98 ASP A O 1
ATOM 806 N N . ILE A 1 99 ? 3.637 0.225 -21.261 1.00 56.94 99 ILE A N 1
ATOM 807 C CA . ILE A 1 99 ? 4.311 1.346 -21.944 1.00 56.94 99 ILE A CA 1
ATOM 808 C C . ILE A 1 99 ? 5.819 1.119 -22.082 1.00 56.94 99 ILE A C 1
ATOM 810 O O . ILE A 1 99 ? 6.409 1.457 -23.112 1.00 56.94 99 ILE A O 1
ATOM 814 N N . ILE A 1 100 ? 6.482 0.596 -21.046 1.00 57.28 100 ILE A N 1
ATOM 815 C CA . ILE A 1 100 ? 7.928 0.340 -21.088 1.00 57.28 100 ILE A CA 1
ATOM 816 C C . ILE A 1 100 ? 8.231 -0.777 -22.092 1.00 57.28 100 ILE A C 1
ATOM 818 O O . ILE A 1 100 ? 9.190 -0.654 -22.861 1.00 57.28 100 ILE A O 1
ATOM 822 N N . LEU A 1 101 ? 7.413 -1.832 -22.124 1.00 55.38 101 LEU A N 1
ATOM 823 C CA . LEU A 1 101 ? 7.504 -2.918 -23.099 1.00 55.38 101 LEU A CA 1
ATOM 824 C C . LEU A 1 101 ? 7.247 -2.409 -24.521 1.00 55.38 101 LEU A C 1
ATOM 826 O O . LEU A 1 101 ? 8.054 -2.691 -25.408 1.00 55.38 101 LEU A O 1
ATOM 830 N N . ASP A 1 102 ? 6.211 -1.593 -24.726 1.00 58.75 102 ASP A N 1
ATOM 831 C CA . ASP A 1 102 ? 5.903 -0.983 -26.024 1.00 58.75 102 ASP A CA 1
ATOM 832 C C . ASP A 1 102 ? 7.071 -0.123 -26.529 1.00 58.75 102 ASP A C 1
ATOM 834 O O . ASP A 1 102 ? 7.610 -0.363 -27.610 1.00 58.75 102 ASP A O 1
ATOM 838 N N . ARG A 1 103 ? 7.593 0.791 -25.702 1.00 58.66 103 ARG A N 1
ATOM 839 C CA . ARG A 1 103 ? 8.738 1.639 -26.074 1.00 58.66 103 ARG A CA 1
ATOM 840 C C . ARG A 1 103 ? 10.011 0.837 -26.359 1.00 58.66 103 ARG A C 1
ATOM 842 O O . ARG A 1 103 ? 10.773 1.197 -27.258 1.00 58.66 103 ARG A O 1
ATOM 849 N N . SER A 1 104 ? 10.249 -0.234 -25.605 1.00 59.84 104 SER A N 1
ATOM 850 C CA . SER A 1 104 ? 11.393 -1.126 -25.824 1.00 59.84 104 SER A CA 1
ATOM 851 C C . SER A 1 104 ? 11.255 -1.859 -27.160 1.00 59.84 104 SER A C 1
ATOM 853 O O . SER A 1 104 ? 12.197 -1.861 -27.952 1.00 59.84 104 SER A O 1
ATOM 855 N N . SER A 1 105 ? 10.062 -2.369 -27.471 1.00 58.62 105 SER A N 1
ATOM 856 C CA . SER A 1 105 ? 9.769 -3.047 -28.738 1.00 58.62 105 SER A CA 1
ATOM 857 C C . SER A 1 105 ? 9.849 -2.113 -29.954 1.00 58.62 105 SER A C 1
ATOM 859 O O . SER A 1 105 ? 10.440 -2.474 -30.973 1.00 58.62 105 SER A O 1
ATOM 861 N N . LEU A 1 106 ? 9.375 -0.869 -29.830 1.00 59.25 106 LEU A N 1
ATOM 862 C CA . LEU A 1 106 ? 9.501 0.159 -30.867 1.00 59.25 106 LEU A CA 1
ATOM 863 C C . LEU A 1 106 ? 10.972 0.456 -31.193 1.00 59.25 106 LEU A C 1
ATOM 865 O O . LEU A 1 106 ? 11.336 0.566 -32.363 1.00 59.25 106 LEU A O 1
ATOM 869 N N . SER A 1 107 ? 11.843 0.502 -30.179 1.00 57.94 107 SER A N 1
ATOM 870 C CA . SER A 1 107 ? 13.282 0.723 -30.380 1.00 57.94 107 SER A CA 1
ATOM 871 C C . SER A 1 107 ? 14.005 -0.450 -31.065 1.00 57.94 107 SER A C 1
ATOM 873 O O . SER A 1 107 ? 15.034 -0.251 -31.717 1.00 57.94 107 SER A O 1
ATOM 875 N N . GLU A 1 108 ? 13.470 -1.671 -30.964 1.00 59.25 108 GLU A N 1
ATOM 876 C CA . GLU A 1 108 ? 14.000 -2.851 -31.659 1.00 59.25 108 GLU A CA 1
ATOM 877 C C . GLU A 1 108 ? 13.557 -2.918 -33.128 1.00 59.25 108 GLU A C 1
ATOM 879 O O . GLU A 1 108 ? 14.315 -3.387 -33.983 1.00 59.25 108 GLU A O 1
ATOM 884 N N . MET A 1 109 ? 12.372 -2.394 -33.460 1.00 57.25 109 MET A N 1
ATOM 885 C CA . MET A 1 109 ? 11.874 -2.351 -34.841 1.00 57.25 109 MET A CA 1
ATOM 886 C C . MET A 1 109 ? 12.634 -1.348 -35.725 1.00 57.25 109 MET A C 1
ATOM 888 O O . MET A 1 109 ? 12.782 -1.592 -36.925 1.00 57.25 109 MET A O 1
ATOM 892 N N . GLU A 1 110 ? 13.191 -0.273 -35.158 1.00 60.56 110 GLU A N 1
ATOM 893 C CA . GLU A 1 110 ? 13.973 0.726 -35.910 1.00 60.56 110 GLU A CA 1
ATOM 894 C C . GLU A 1 110 ? 15.353 0.219 -36.386 1.00 60.56 110 GLU A C 1
ATOM 896 O O . GLU A 1 110 ? 16.022 0.891 -37.172 1.00 60.56 110 GLU A O 1
ATOM 901 N N . LYS A 1 111 ? 15.785 -0.987 -35.982 1.00 57.81 111 LYS A N 1
ATOM 902 C CA . LYS A 1 111 ? 17.111 -1.544 -36.321 1.00 57.81 111 LYS A CA 1
ATOM 903 C C . LYS A 1 111 ? 17.143 -2.570 -37.461 1.00 57.81 111 LYS A C 1
ATOM 905 O O . LYS A 1 111 ? 18.159 -3.246 -37.622 1.00 57.81 111 LYS A O 1
ATOM 910 N N . LYS A 1 112 ? 16.110 -2.704 -38.303 1.00 53.62 112 LYS A N 1
ATOM 911 C CA . LYS A 1 112 ? 16.219 -3.563 -39.505 1.00 53.62 112 LYS A CA 1
ATOM 912 C C . LYS A 1 112 ? 16.861 -2.814 -40.689 1.00 53.62 112 LYS A C 1
ATOM 914 O O . LYS A 1 112 ? 16.264 -1.856 -41.181 1.00 53.62 112 LYS A O 1
ATOM 919 N N . PRO A 1 113 ? 18.024 -3.252 -41.221 1.00 50.44 113 PRO A N 1
ATOM 920 C CA . PRO A 1 113 ? 18.567 -2.696 -42.454 1.00 50.44 113 PRO A CA 1
ATOM 921 C C . PRO A 1 113 ? 17.682 -3.106 -43.635 1.00 50.44 113 PRO A C 1
ATOM 923 O O . PRO A 1 113 ? 17.303 -4.272 -43.769 1.00 50.44 113 PRO A O 1
ATOM 926 N N . LYS A 1 114 ? 17.371 -2.148 -44.513 1.00 51.97 114 LYS A N 1
ATOM 927 C CA . LYS A 1 114 ? 16.706 -2.403 -45.795 1.00 51.97 114 LYS A CA 1
ATOM 928 C C . LYS A 1 114 ? 17.603 -3.318 -46.636 1.00 51.97 114 LYS A C 1
ATOM 930 O O . LYS A 1 114 ? 18.659 -2.883 -47.088 1.00 51.97 114 LYS A O 1
ATOM 935 N N . GLN A 1 115 ? 17.199 -4.571 -46.844 1.00 51.16 115 GLN A N 1
ATOM 936 C CA . GLN A 1 115 ? 17.860 -5.432 -47.822 1.00 51.16 115 GLN A CA 1
ATOM 937 C C . GLN A 1 115 ? 17.535 -4.906 -49.222 1.00 51.16 115 GLN A C 1
ATOM 939 O O . GLN A 1 115 ? 16.381 -4.911 -49.650 1.00 51.16 115 GLN A O 1
ATOM 944 N N . VAL A 1 116 ? 18.559 -4.404 -49.911 1.00 51.84 116 VAL A N 1
ATOM 945 C CA . VAL A 1 116 ? 18.494 -4.073 -51.333 1.00 51.84 116 VAL A CA 1
ATOM 946 C C . VAL A 1 116 ? 18.533 -5.395 -52.095 1.00 51.84 116 VAL A C 1
ATOM 948 O O . VAL A 1 116 ? 19.565 -6.060 -52.138 1.00 51.84 116 VAL A O 1
ATOM 951 N N . VAL A 1 117 ? 17.404 -5.787 -52.681 1.00 57.59 117 VAL A N 1
ATOM 952 C CA . VAL A 1 117 ? 17.367 -6.856 -53.684 1.00 57.59 117 VAL A CA 1
ATOM 953 C C . VAL A 1 117 ? 17.930 -6.264 -54.976 1.00 57.59 117 VAL A C 1
ATOM 955 O O . VAL A 1 117 ? 17.258 -5.467 -55.627 1.00 57.59 117 VAL A O 1
ATOM 958 N N . LEU A 1 118 ? 19.169 -6.611 -55.334 1.00 50.81 118 LEU A N 1
ATOM 959 C CA . LEU A 1 118 ? 19.666 -6.411 -56.695 1.00 50.81 118 LEU A CA 1
ATOM 960 C C . LEU A 1 118 ? 19.462 -7.702 -57.481 1.00 50.81 118 LEU A C 1
ATOM 962 O O . LEU A 1 118 ? 19.841 -8.786 -57.041 1.00 50.81 118 LEU A O 1
ATOM 966 N N . GLY A 1 119 ? 18.763 -7.531 -58.601 1.00 44.28 119 GLY A N 1
ATOM 967 C CA . GLY A 1 119 ? 18.140 -8.559 -59.414 1.00 44.28 119 GLY A CA 1
ATOM 968 C C . GLY A 1 119 ? 19.073 -9.657 -59.904 1.00 44.28 119 GLY A C 1
ATOM 969 O O . GLY A 1 119 ? 20.235 -9.435 -60.235 1.00 44.28 119 GLY A O 1
ATOM 970 N N . GLN A 1 120 ? 18.486 -10.844 -60.017 1.00 49.34 120 GLN A N 1
ATOM 971 C CA . GLN A 1 120 ? 18.931 -11.836 -60.976 1.00 49.34 120 GLN A CA 1
ATOM 972 C C . GLN A 1 120 ? 18.603 -11.309 -62.379 1.00 49.34 120 GLN A C 1
ATOM 974 O O . GLN A 1 120 ? 17.434 -11.080 -62.685 1.00 49.34 120 GLN A O 1
ATOM 979 N N . SER A 1 121 ? 19.622 -11.136 -63.216 1.00 47.91 121 SER A N 1
ATOM 980 C CA . SER A 1 121 ? 19.464 -11.209 -64.668 1.00 47.91 121 SER A CA 1
ATOM 981 C C . SER A 1 121 ? 20.142 -12.497 -65.113 1.00 47.91 121 SER A C 1
ATOM 983 O O . SER A 1 121 ? 21.346 -12.662 -64.918 1.00 47.91 121 SER A O 1
ATOM 985 N N . SER A 1 122 ? 19.343 -13.417 -65.642 1.00 52.53 122 SER A N 1
ATOM 986 C CA . SER A 1 122 ? 19.797 -14.591 -66.379 1.00 52.53 122 SER A CA 1
ATOM 987 C C . SER A 1 122 ? 19.594 -14.318 -67.868 1.00 52.53 122 SER A C 1
ATOM 989 O O . SER A 1 122 ? 18.520 -13.844 -68.234 1.00 52.53 122 SER A O 1
ATOM 991 N N . ASP A 1 123 ? 20.643 -14.645 -68.625 1.00 51.09 123 ASP A N 1
ATOM 992 C CA . ASP A 1 123 ? 20.795 -14.801 -70.084 1.00 51.09 123 ASP A CA 1
ATOM 993 C C . ASP A 1 123 ? 20.542 -13.604 -71.021 1.00 51.09 123 ASP A C 1
ATOM 995 O O . ASP A 1 123 ? 19.396 -13.121 -71.154 1.00 51.09 123 ASP A O 1
#

Nearest PDB structures (foldseek):
  7r24-assembly1_A  TM=7.619E-01  e=7.497E-02  Rattus norvegicus
  6hwx-assembly1_A  TM=6.202E-01  e=2.288E-01  Murine leukemia virus
  7lga-assembly2_D  TM=6.186E-01  e=2.434E-01  Homo sapiens
  8rb3-assembly1_A  TM=6.834E-01  e=7.427E-01  Mus musculus
  6taq-assembly1_A  TM=6.146E-01  e=9.516E-01  Drosophila melanogaster

Mean predicted aligned error: 12.03 Å

pLDDT: mean 77.78, std 15.07, range [44.28, 95.12]

Sequence (123 aa):
MSVSYRDLCLFPGVQFPAGFKMSKFDLYGGRGDPGAHLRGYFYEMRSVCGKDELLMARFSESLSGEALEWFTHRDVSKWHTWGDMAQDFVRNYQYNEDIILDRSSLSEMEKKPKQVVLGQSSD

Organism: Nicotiana sylvestris (NCBI:txid4096)